Protein AF-A0A1J5PDI3-F1 (afdb_monomer_lite)

Radius of gyration: 13.69 Å; chains: 1; bounding box: 35×26×34 Å

Organism: NCBI:txid410659

pLDDT: mean 95.7, std 6.72, range [58.09, 98.56]

Structure (mmCIF, N/CA/C/O backbone):
data_AF-A0A1J5PDI3-F1
#
_entry.id   AF-A0A1J5PDI3-F1
#
loop_
_atom_site.group_PDB
_atom_site.id
_atom_site.type_symbol
_atom_site.label_atom_id
_atom_site.label_alt_id
_atom_site.label_comp_id
_atom_site.label_asym_id
_atom_site.label_entity_id
_atom_site.label_seq_id
_atom_site.pdbx_PDB_ins_code
_atom_site.Cartn_x
_atom_site.Cartn_y
_atom_site.Cartn_z
_atom_site.occupancy
_atom_site.B_iso_or_equiv
_atom_site.auth_seq_id
_atom_site.auth_comp_id
_atom_site.auth_asym_id
_atom_site.auth_atom_id
_atom_site.pdbx_PDB_model_num
ATOM 1 N N . MET A 1 1 ? -15.697 -6.635 2.456 1.00 95.19 1 MET A N 1
ATOM 2 C CA . MET A 1 1 ? -15.164 -6.202 3.769 1.00 95.19 1 MET A CA 1
ATOM 3 C C . MET A 1 1 ? -15.793 -4.923 4.309 1.00 95.19 1 MET A C 1
ATOM 5 O O . MET A 1 1 ? -16.230 -4.976 5.444 1.00 95.19 1 MET A O 1
ATOM 9 N N . ARG A 1 2 ? -15.937 -3.827 3.540 1.00 96.56 2 ARG A N 1
ATOM 10 C CA . ARG A 1 2 ? -16.518 -2.555 4.038 1.00 96.56 2 ARG A CA 1
ATOM 11 C C . ARG A 1 2 ? -17.779 -2.701 4.902 1.00 96.56 2 ARG A C 1
ATOM 13 O O . ARG A 1 2 ? -17.756 -2.286 6.052 1.00 96.56 2 ARG A O 1
ATOM 20 N N . ALA A 1 3 ? -18.847 -3.285 4.354 1.00 97.62 3 ALA A N 1
ATOM 21 C CA . ALA A 1 3 ? -20.126 -3.406 5.059 1.00 97.62 3 ALA A CA 1
ATOM 22 C C . ALA A 1 3 ? -20.000 -4.223 6.355 1.00 97.62 3 ALA A C 1
ATOM 24 O O . ALA A 1 3 ? -20.516 -3.823 7.391 1.00 97.62 3 ALA A O 1
ATOM 25 N N . PHE A 1 4 ? -19.248 -5.326 6.307 1.00 97.94 4 PHE A N 1
ATOM 26 C CA . PHE A 1 4 ? -18.963 -6.154 7.478 1.00 97.94 4 PHE A CA 1
ATOM 27 C C . PHE A 1 4 ? -18.209 -5.373 8.562 1.00 97.94 4 PHE A C 1
ATOM 29 O O . PHE A 1 4 ? -18.641 -5.349 9.707 1.00 97.94 4 PHE A O 1
ATOM 36 N N . SER A 1 5 ? -17.116 -4.696 8.202 1.00 98.12 5 SER A N 1
ATOM 37 C CA . SER A 1 5 ? -16.314 -3.901 9.139 1.00 98.12 5 SER A CA 1
ATOM 38 C C . SER A 1 5 ? -17.140 -2.799 9.804 1.00 98.12 5 SER A C 1
ATOM 40 O O . SER A 1 5 ? -17.087 -2.636 11.018 1.00 98.12 5 SER A O 1
ATOM 42 N N . GLN A 1 6 ? -17.967 -2.098 9.023 1.00 96.31 6 GLN A N 1
ATOM 43 C CA . GLN A 1 6 ? -18.870 -1.071 9.543 1.00 96.31 6 GLN A CA 1
ATOM 44 C C . GLN A 1 6 ? -19.907 -1.653 10.510 1.00 96.31 6 GLN A C 1
ATOM 46 O O . GLN A 1 6 ? -20.114 -1.089 11.581 1.00 96.31 6 GLN A O 1
ATOM 51 N N . ALA A 1 7 ? -20.515 -2.795 10.174 1.00 98.12 7 ALA A N 1
ATOM 52 C CA . ALA A 1 7 ? -21.453 -3.485 11.060 1.00 98.12 7 ALA A CA 1
ATOM 53 C C . ALA A 1 7 ? -20.786 -3.977 12.358 1.00 98.12 7 ALA A C 1
ATOM 55 O O . ALA A 1 7 ? -21.421 -3.997 13.406 1.00 98.12 7 ALA A O 1
ATOM 56 N N . ALA A 1 8 ? -19.501 -4.330 12.298 1.00 98.25 8 ALA A N 1
ATOM 57 C CA . ALA A 1 8 ? -18.698 -4.728 13.451 1.00 98.25 8 ALA A CA 1
ATOM 58 C C . ALA A 1 8 ? -18.131 -3.540 14.257 1.00 98.25 8 ALA A C 1
ATOM 60 O O . ALA A 1 8 ? -17.408 -3.759 15.226 1.00 98.25 8 ALA A O 1
ATOM 61 N N . GLY A 1 9 ? -18.424 -2.291 13.872 1.00 97.88 9 GLY A N 1
ATOM 62 C CA . GLY A 1 9 ? -17.942 -1.101 14.579 1.00 97.88 9 GLY A CA 1
ATOM 63 C C . GLY A 1 9 ? -16.440 -0.837 14.430 1.00 97.88 9 GLY A C 1
ATOM 64 O O . GLY A 1 9 ? -15.861 -0.151 15.268 1.00 97.88 9 GLY A O 1
ATOM 65 N N . VAL A 1 10 ? -15.800 -1.365 13.380 1.00 96.62 10 VAL A N 1
ATOM 66 C CA . VAL A 1 10 ? -14.371 -1.152 13.098 1.00 96.62 10 VAL A CA 1
ATOM 67 C C . VAL A 1 10 ? -14.161 -0.343 11.820 1.00 96.62 10 VAL A C 1
ATOM 69 O O . VAL A 1 10 ? -14.942 -0.414 10.866 1.00 96.62 10 VAL A O 1
ATOM 72 N N . GLU A 1 11 ? -13.080 0.434 11.783 1.00 95.31 11 GLU A N 1
ATOM 73 C CA . GLU A 1 11 ? -12.716 1.204 10.595 1.00 95.31 11 GLU A CA 1
ATOM 74 C C . GLU A 1 11 ? -12.301 0.279 9.443 1.00 95.31 11 GLU A C 1
ATOM 76 O O . GLU A 1 11 ? -11.640 -0.743 9.631 1.00 95.31 11 GLU A O 1
ATOM 81 N N . TYR A 1 12 ? -12.695 0.650 8.224 1.00 96.81 12 TYR A N 1
ATOM 82 C CA . TYR A 1 12 ? -12.314 -0.058 7.009 1.00 96.81 12 TYR A CA 1
ATOM 83 C C . TYR A 1 12 ? -11.536 0.851 6.067 1.00 96.81 12 TYR A C 1
ATOM 85 O O . TYR A 1 12 ? -12.091 1.795 5.493 1.00 96.81 12 TYR A O 1
ATOM 93 N N . ILE A 1 13 ? -10.277 0.488 5.837 1.00 97.31 13 ILE A N 1
ATOM 94 C CA . ILE A 1 13 ? -9.397 1.113 4.855 1.00 97.31 13 ILE A CA 1
ATOM 95 C C . ILE A 1 13 ? -9.286 0.173 3.650 1.00 97.31 13 ILE A C 1
ATOM 97 O O . ILE A 1 13 ? -9.002 -1.016 3.780 1.00 97.31 13 ILE A O 1
ATOM 101 N N . SER A 1 14 ? -9.553 0.695 2.455 1.00 97.31 14 SER A N 1
ATOM 102 C CA . SER A 1 14 ? -9.622 -0.103 1.230 1.00 97.31 14 SER A CA 1
ATOM 103 C C . SER A 1 14 ? -8.293 -0.071 0.482 1.00 97.31 14 SER A C 1
ATOM 105 O O . SER A 1 14 ? -8.091 0.838 -0.319 1.00 97.31 14 SER A O 1
ATOM 107 N N . ALA A 1 15 ? -7.440 -1.085 0.657 1.00 97.25 15 ALA A N 1
ATOM 108 C CA . ALA A 1 15 ? -6.184 -1.205 -0.099 1.00 97.25 15 ALA A CA 1
ATOM 109 C C . ALA A 1 15 ? -6.408 -1.149 -1.622 1.00 97.25 15 ALA A C 1
ATOM 111 O O . ALA A 1 15 ? -5.690 -0.452 -2.327 1.00 97.25 15 ALA A O 1
ATOM 112 N N . TRP A 1 16 ? -7.493 -1.758 -2.115 1.00 97.00 16 TRP A N 1
ATOM 113 C CA . TRP A 1 16 ? -7.885 -1.674 -3.527 1.00 97.00 16 TRP A CA 1
ATOM 114 C C . TRP A 1 16 ? -8.048 -0.234 -4.026 1.00 97.00 16 TRP A C 1
ATOM 116 O O . TRP A 1 16 ? -7.615 0.092 -5.115 1.00 97.00 16 TRP A O 1
ATOM 126 N N . ARG A 1 17 ? -8.641 0.656 -3.221 1.00 97.31 17 ARG A N 1
ATOM 127 C CA . ARG A 1 17 ? -8.846 2.060 -3.619 1.00 97.31 17 ARG A CA 1
ATOM 128 C C . ARG A 1 17 ? -7.598 2.918 -3.421 1.00 97.31 17 ARG A C 1
ATOM 130 O O . ARG A 1 17 ? -7.571 4.039 -3.903 1.00 97.31 17 ARG A O 1
ATOM 137 N N . ALA A 1 18 ? -6.622 2.426 -2.661 1.00 97.50 18 ALA A N 1
ATOM 138 C CA . ALA A 1 18 ? -5.315 3.060 -2.537 1.00 97.50 18 ALA A CA 1
ATOM 139 C C . ALA A 1 18 ? -4.400 2.684 -3.715 1.00 97.50 18 ALA A C 1
ATOM 141 O O . ALA A 1 18 ? -3.538 3.470 -4.082 1.00 97.50 18 ALA A O 1
ATOM 142 N N . LEU A 1 19 ? -4.595 1.497 -4.301 1.00 98.00 19 LEU A N 1
ATOM 143 C CA . LEU A 1 19 ? -3.773 0.961 -5.390 1.00 98.00 19 LEU A CA 1
ATOM 144 C C . LEU A 1 19 ? -4.438 1.047 -6.772 1.00 98.00 19 LEU A C 1
ATOM 146 O O . LEU A 1 19 ? -3.760 0.812 -7.767 1.00 98.00 19 LEU A O 1
ATOM 150 N N . CYS A 1 20 ? -5.734 1.350 -6.848 1.00 98.06 20 CYS A N 1
ATOM 151 C CA . CYS A 1 20 ? -6.496 1.383 -8.093 1.00 98.06 20 CYS A CA 1
ATOM 152 C C . CYS A 1 20 ? -7.480 2.556 -8.142 1.00 98.06 20 CYS A C 1
ATOM 154 O O . CYS A 1 20 ? -8.057 2.951 -7.122 1.00 98.06 20 CYS 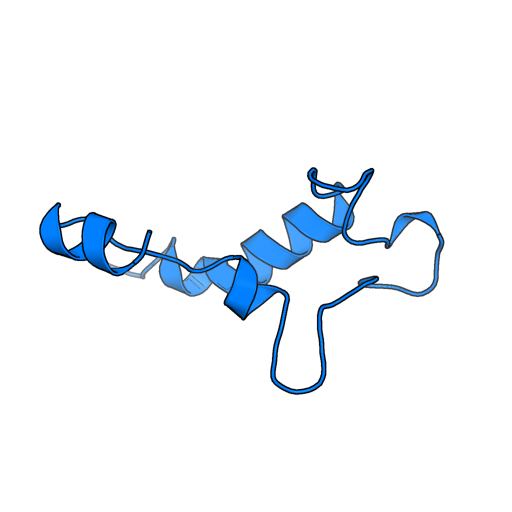A O 1
ATOM 156 N N . ASP A 1 21 ? -7.739 3.034 -9.354 1.00 96.56 21 ASP A N 1
ATOM 157 C CA . ASP A 1 21 ? -8.701 4.083 -9.678 1.00 96.56 21 ASP A CA 1
ATOM 158 C C . ASP A 1 21 ? -9.510 3.737 -10.948 1.00 96.56 21 ASP A C 1
ATOM 160 O O . ASP A 1 21 ? -9.714 2.564 -11.265 1.00 96.56 21 ASP A O 1
ATOM 164 N N . GLY A 1 22 ? -10.064 4.751 -11.623 1.00 98.00 22 GLY A N 1
ATOM 165 C CA . GLY A 1 22 ? -10.862 4.567 -12.837 1.00 98.00 22 GLY A CA 1
ATOM 166 C C . GLY A 1 22 ? -10.054 4.177 -14.078 1.00 98.00 22 GLY A C 1
ATOM 167 O O . GLY A 1 22 ? -10.651 3.705 -15.043 1.00 98.00 22 GLY A O 1
ATOM 168 N N . GLU A 1 23 ? -8.733 4.354 -14.062 1.00 97.56 23 GLU A N 1
ATOM 169 C CA . GLU A 1 23 ? -7.842 4.033 -15.183 1.00 97.56 23 GLU A CA 1
ATOM 170 C C . GLU A 1 23 ? -7.222 2.638 -15.048 1.00 97.56 23 GLU A C 1
ATOM 172 O O . GLU A 1 23 ? -6.821 2.031 -16.042 1.00 97.56 23 GLU A O 1
ATOM 177 N N . GLY A 1 24 ? -7.179 2.092 -13.832 1.00 97.50 24 GLY A N 1
ATOM 178 C CA . GLY A 1 24 ? -6.685 0.747 -13.573 1.00 97.50 24 GLY A CA 1
ATOM 179 C C . GLY A 1 24 ? -6.050 0.621 -12.196 1.00 97.50 24 GLY A C 1
ATOM 180 O O . GLY A 1 24 ? -6.440 1.302 -11.252 1.00 97.50 24 GLY A O 1
ATOM 181 N N . CYS A 1 25 ? -5.078 -0.282 -12.077 1.00 97.69 25 CYS A N 1
ATOM 182 C CA . CYS A 1 25 ? -4.312 -0.498 -10.852 1.00 97.69 25 CYS A CA 1
ATOM 183 C C . CYS A 1 25 ? -2.829 -0.207 -11.080 1.00 97.69 25 CYS A C 1
ATOM 185 O O . CYS A 1 25 ? -2.281 -0.480 -12.149 1.00 97.69 25 CYS A O 1
ATOM 187 N N . LEU A 1 26 ? -2.175 0.309 -10.045 1.00 97.56 26 LEU A N 1
ATOM 188 C CA . LEU A 1 26 ? -0.760 0.631 -10.050 1.00 97.56 26 LEU A CA 1
ATOM 189 C C . LEU A 1 26 ? 0.084 -0.638 -10.214 1.00 97.56 26 LEU A C 1
ATOM 191 O O . LEU A 1 26 ? -0.003 -1.563 -9.408 1.00 97.56 26 LEU A O 1
ATOM 195 N N . THR A 1 27 ? 0.934 -0.667 -11.239 1.00 97.12 27 THR A N 1
ATOM 196 C CA . THR A 1 27 ? 1.805 -1.822 -11.515 1.00 97.12 27 THR A CA 1
ATOM 197 C C . THR A 1 27 ? 3.221 -1.646 -10.968 1.00 97.12 27 THR A C 1
ATOM 199 O O . THR A 1 27 ? 3.877 -2.634 -10.649 1.00 97.12 27 THR A O 1
ATOM 202 N N . ARG A 1 28 ? 3.711 -0.401 -10.868 1.00 97.75 28 ARG A N 1
ATOM 203 C CA . ARG A 1 28 ? 5.038 -0.060 -10.329 1.00 97.75 28 ARG A CA 1
ATOM 204 C C . ARG A 1 28 ? 5.074 1.357 -9.754 1.00 97.75 28 ARG A C 1
ATOM 206 O O . ARG A 1 28 ? 4.334 2.216 -10.224 1.00 97.75 28 ARG A O 1
ATOM 213 N N . VAL A 1 29 ? 5.956 1.599 -8.786 1.00 97.81 29 VAL A N 1
ATOM 214 C CA . VAL A 1 29 ? 6.126 2.902 -8.102 1.00 97.81 29 VAL A CA 1
ATOM 215 C C . VAL A 1 29 ? 7.359 3.686 -8.571 1.00 97.81 29 VAL A C 1
ATOM 217 O O . VAL A 1 29 ? 7.592 4.804 -8.119 1.00 97.81 29 VAL A O 1
ATOM 220 N N . GLY A 1 30 ? 8.141 3.114 -9.488 1.00 97.25 30 GLY A N 1
ATOM 221 C CA . GLY A 1 30 ? 9.419 3.648 -9.955 1.00 97.25 30 GLY A CA 1
ATOM 222 C C . GLY A 1 30 ? 9.850 3.054 -11.304 1.00 97.25 30 GLY A C 1
ATOM 223 O O . GLY A 1 30 ? 9.064 2.354 -11.955 1.00 97.25 30 GLY A O 1
ATOM 224 N N . PRO A 1 31 ? 11.058 3.393 -11.790 1.00 97.56 31 PRO A N 1
ATOM 225 C CA . PRO A 1 31 ? 11.506 3.043 -13.136 1.00 97.56 31 PRO A CA 1
ATOM 226 C C . PRO A 1 31 ? 12.144 1.650 -13.254 1.00 97.56 31 PRO A C 1
ATOM 228 O O . PRO A 1 31 ? 12.387 1.210 -14.378 1.00 97.56 31 PRO A O 1
ATOM 231 N N . THR A 1 32 ? 12.454 0.970 -12.148 1.00 97.06 32 THR A N 1
ATOM 232 C CA . THR A 1 32 ? 13.201 -0.296 -12.156 1.00 97.06 32 THR A CA 1
ATOM 233 C C . THR A 1 32 ? 12.288 -1.515 -12.017 1.00 97.06 32 THR A C 1
ATOM 235 O O . THR A 1 32 ? 11.114 -1.401 -11.664 1.00 97.06 32 THR A O 1
ATOM 238 N N . ALA 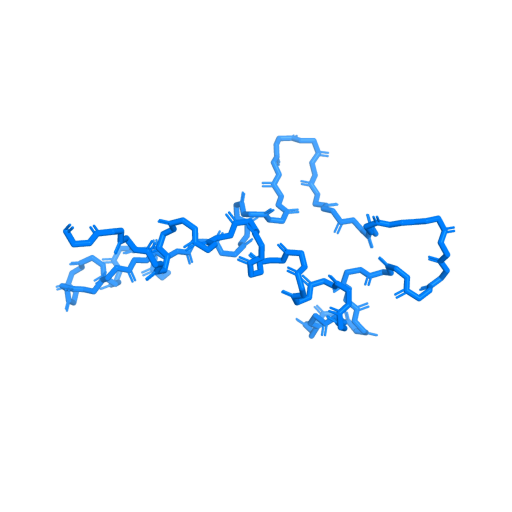A 1 33 ? 12.829 -2.704 -12.299 1.00 94.25 33 ALA A N 1
ATOM 239 C CA . ALA A 1 33 ? 12.106 -3.962 -12.110 1.00 94.25 33 ALA A CA 1
ATOM 240 C C . ALA A 1 33 ? 11.773 -4.237 -10.631 1.00 94.25 33 ALA A C 1
ATOM 242 O O . ALA A 1 33 ? 10.761 -4.872 -10.353 1.00 94.25 33 ALA A O 1
ATOM 243 N N . ASP A 1 34 ? 12.567 -3.709 -9.696 1.00 95.88 34 ASP A N 1
ATOM 244 C CA . ASP A 1 34 ? 12.352 -3.876 -8.252 1.00 95.88 34 ASP A CA 1
ATOM 245 C C . ASP A 1 34 ? 11.213 -2.988 -7.716 1.00 95.88 34 ASP A C 1
ATOM 247 O O . ASP A 1 34 ? 10.747 -3.170 -6.592 1.00 95.88 34 ASP A O 1
ATOM 251 N N . ASP A 1 35 ? 10.718 -2.049 -8.530 1.00 97.94 35 ASP A N 1
ATOM 252 C CA . ASP A 1 35 ? 9.643 -1.128 -8.157 1.00 97.94 35 ASP A CA 1
ATOM 253 C C . ASP A 1 35 ? 8.237 -1.677 -8.447 1.00 97.94 35 ASP A C 1
ATOM 255 O O . ASP A 1 35 ? 7.253 -0.939 -8.329 1.00 97.94 35 ASP A O 1
ATOM 259 N N . VAL A 1 36 ? 8.106 -2.942 -8.863 1.00 98.19 36 VAL A N 1
ATOM 260 C CA . VAL A 1 36 ? 6.797 -3.589 -9.056 1.00 98.19 36 VAL A CA 1
ATOM 261 C C . VAL A 1 36 ? 6.006 -3.611 -7.753 1.00 98.19 36 VAL A C 1
ATOM 263 O O . VAL A 1 36 ? 6.575 -3.767 -6.679 1.00 98.19 36 VAL A O 1
ATOM 266 N N . VAL A 1 37 ? 4.683 -3.456 -7.822 1.00 98.25 37 VAL A N 1
ATOM 267 C CA . VAL A 1 37 ? 3.826 -3.386 -6.620 1.00 98.25 37 VAL A CA 1
ATOM 268 C C . VAL A 1 37 ? 3.621 -4.756 -5.965 1.00 98.25 37 VAL A C 1
ATOM 270 O O . VAL A 1 37 ? 3.430 -4.824 -4.751 1.00 98.25 37 VAL A O 1
ATOM 273 N N . THR A 1 38 ? 3.687 -5.848 -6.731 1.00 97.94 38 THR A N 1
ATOM 274 C CA . THR A 1 38 ? 3.475 -7.214 -6.236 1.00 97.94 38 THR A CA 1
ATOM 275 C C . THR A 1 38 ? 4.650 -8.131 -6.566 1.00 97.94 38 THR A C 1
ATOM 277 O O . THR A 1 38 ? 5.288 -7.990 -7.606 1.00 97.94 38 THR A O 1
ATOM 280 N N . THR A 1 39 ? 4.932 -9.075 -5.669 1.00 97.19 39 THR A N 1
ATOM 281 C CA . THR A 1 39 ? 5.946 -10.127 -5.864 1.00 97.19 39 THR A CA 1
ATOM 282 C C . THR A 1 39 ? 5.384 -11.287 -6.687 1.00 97.19 39 THR A C 1
ATOM 284 O O . THR A 1 39 ? 6.080 -11.887 -7.501 1.00 97.19 39 THR A O 1
ATOM 287 N N . ASP A 1 40 ? 4.105 -11.596 -6.477 1.00 96.25 40 ASP A N 1
ATOM 288 C CA . ASP A 1 40 ? 3.336 -12.600 -7.207 1.00 96.25 40 ASP A CA 1
ATOM 289 C C . ASP A 1 40 ? 1.920 -12.059 -7.493 1.00 96.25 40 ASP A C 1
ATOM 291 O O . ASP A 1 40 ? 1.711 -10.846 -7.562 1.00 96.25 40 ASP A O 1
ATOM 295 N N . ILE A 1 41 ? 0.934 -12.935 -7.699 1.00 94.44 41 ILE A N 1
ATOM 296 C CA . ILE A 1 41 ? -0.448 -12.523 -7.989 1.00 94.44 41 ILE A CA 1
ATOM 297 C C . ILE A 1 41 ? -1.240 -12.061 -6.747 1.00 94.44 41 ILE A C 1
ATOM 299 O O . ILE A 1 41 ? -2.391 -11.655 -6.895 1.00 94.44 41 ILE A O 1
ATOM 303 N N . VAL A 1 42 ? -0.671 -12.136 -5.535 1.00 94.69 42 VAL A N 1
ATOM 304 C CA . VAL A 1 42 ? -1.350 -11.806 -4.265 1.00 94.69 42 VAL A CA 1
ATOM 305 C C . VAL A 1 42 ? -0.534 -10.864 -3.373 1.00 94.69 42 VAL A C 1
ATOM 307 O O . VAL A 1 42 ? -1.093 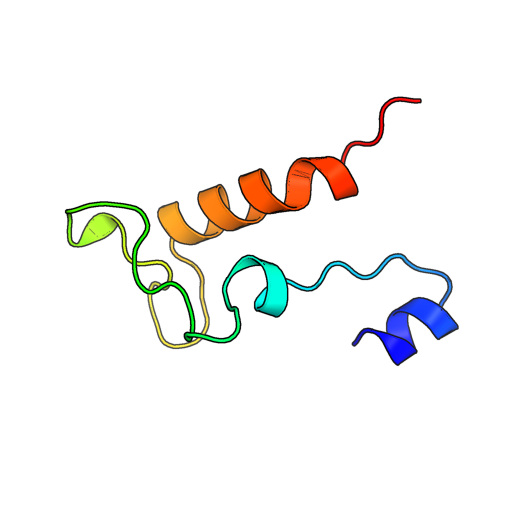-9.928 -2.801 1.00 94.69 42 VAL A O 1
ATOM 310 N N . HIS A 1 43 ? 0.765 -11.108 -3.206 1.00 98.25 43 HIS A N 1
ATOM 311 C CA . HIS A 1 43 ? 1.590 -10.444 -2.198 1.00 98.25 43 HIS A CA 1
ATOM 312 C C . HIS A 1 43 ? 2.187 -9.136 -2.712 1.00 98.25 43 HIS A C 1
ATOM 314 O O . HIS A 1 43 ? 2.764 -9.092 -3.798 1.00 98.25 43 HIS A O 1
ATOM 320 N N . LEU A 1 44 ? 2.111 -8.083 -1.894 1.00 98.56 44 LEU A N 1
ATOM 321 C CA . LEU A 1 44 ? 2.828 -6.837 -2.158 1.00 98.56 44 LEU A CA 1
ATOM 322 C C . LEU A 1 44 ? 4.338 -7.058 -2.041 1.00 98.56 44 LEU A C 1
ATOM 324 O O . LEU A 1 44 ? 4.800 -7.765 -1.145 1.00 98.56 44 LEU A O 1
ATOM 328 N N . SER A 1 45 ? 5.092 -6.407 -2.919 1.00 98.50 45 SER A N 1
ATOM 329 C CA . SER A 1 45 ? 6.535 -6.246 -2.751 1.00 98.50 45 SER A CA 1
ATOM 330 C C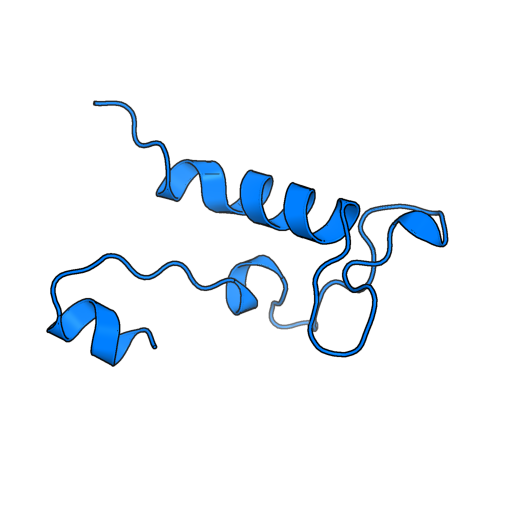 . SER A 1 45 ? 6.836 -5.259 -1.616 1.00 98.50 45 SER A C 1
ATOM 332 O O . SER A 1 45 ? 5.945 -4.561 -1.114 1.00 98.50 45 SER A O 1
ATOM 334 N N . ASP A 1 46 ? 8.112 -5.115 -1.262 1.00 98.19 46 ASP A N 1
ATOM 335 C CA . ASP A 1 46 ? 8.567 -4.059 -0.354 1.00 98.19 46 ASP A CA 1
ATOM 336 C C . ASP A 1 46 ? 8.156 -2.661 -0.843 1.00 98.19 46 ASP A C 1
ATOM 338 O O . ASP A 1 46 ? 7.709 -1.822 -0.056 1.00 98.19 46 ASP A O 1
ATOM 342 N N . ALA A 1 47 ? 8.284 -2.409 -2.148 1.00 98.31 47 ALA A N 1
ATOM 343 C CA . ALA A 1 47 ? 7.927 -1.139 -2.767 1.00 98.31 47 ALA A CA 1
ATOM 344 C C . ALA A 1 47 ? 6.407 -0.894 -2.717 1.00 98.31 47 ALA A C 1
ATOM 346 O O . ALA A 1 47 ? 5.964 0.184 -2.313 1.00 98.31 47 ALA A O 1
ATOM 347 N N . GLY A 1 48 ? 5.604 -1.916 -3.035 1.00 98.19 48 GLY A N 1
ATOM 348 C CA . GLY A 1 48 ? 4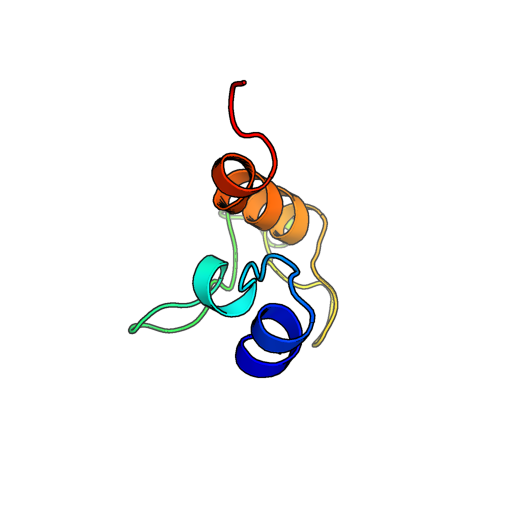.143 -1.849 -2.970 1.00 98.19 48 GLY A CA 1
ATOM 349 C C . GLY A 1 48 ? 3.609 -1.667 -1.547 1.00 98.19 48 GLY A C 1
ATOM 350 O O . GLY A 1 48 ? 2.701 -0.866 -1.325 1.00 98.19 48 GLY A O 1
ATOM 351 N N . SER A 1 49 ? 4.201 -2.353 -0.566 1.00 98.44 49 SER A N 1
ATOM 352 C CA . SER A 1 49 ? 3.835 -2.223 0.849 1.00 98.44 49 SER A CA 1
ATOM 353 C C . SER A 1 49 ? 4.141 -0.822 1.384 1.00 98.44 49 SER A C 1
ATOM 355 O O . SER A 1 49 ? 3.271 -0.188 1.988 1.00 98.44 49 SER A O 1
ATOM 357 N N . ARG A 1 50 ? 5.338 -0.283 1.092 1.00 98.44 50 ARG A N 1
ATOM 358 C CA . ARG A 1 50 ? 5.694 1.102 1.447 1.00 98.44 50 ARG A CA 1
ATOM 359 C C . ARG A 1 50 ? 4.722 2.101 0.833 1.00 98.44 50 ARG A C 1
ATOM 361 O O . ARG A 1 50 ? 4.213 2.953 1.556 1.00 98.44 50 ARG A O 1
ATOM 368 N N . PHE A 1 51 ? 4.429 1.970 -0.461 1.00 98.31 51 PHE A N 1
ATOM 369 C CA . PHE A 1 51 ? 3.467 2.840 -1.132 1.00 98.31 51 PHE A CA 1
ATOM 370 C C . PHE A 1 51 ? 2.101 2.798 -0.442 1.00 98.31 51 PHE A C 1
ATOM 372 O O . PHE A 1 51 ? 1.585 3.846 -0.064 1.00 98.31 51 PHE A O 1
ATOM 379 N N . LEU A 1 52 ? 1.552 1.602 -0.195 1.00 98.44 52 LEU A N 1
ATOM 380 C CA . LEU A 1 52 ? 0.250 1.453 0.452 1.00 98.44 52 LEU A CA 1
ATOM 381 C C . LEU A 1 52 ? 0.210 2.145 1.819 1.00 98.44 52 LEU A C 1
ATOM 383 O O . LEU A 1 52 ? -0.721 2.908 2.080 1.00 98.44 52 LEU A O 1
ATOM 387 N N . ILE A 1 53 ? 1.201 1.896 2.682 1.00 98.06 53 ILE A N 1
ATOM 388 C CA . ILE A 1 53 ? 1.259 2.510 4.014 1.00 98.06 53 ILE A CA 1
ATOM 389 C C . ILE A 1 53 ? 1.355 4.030 3.908 1.00 98.06 53 ILE A C 1
ATOM 391 O O . ILE A 1 53 ? 0.594 4.722 4.580 1.00 98.06 53 ILE A O 1
ATOM 395 N N . GLU A 1 54 ? 2.211 4.557 3.032 1.00 97.94 54 GLU A N 1
ATOM 396 C CA . GLU A 1 54 ? 2.330 6.001 2.820 1.00 97.94 54 GLU A CA 1
ATOM 397 C C . GLU A 1 54 ? 1.021 6.634 2.327 1.00 97.94 54 GLU A C 1
ATOM 399 O O . GLU A 1 54 ? 0.666 7.728 2.771 1.00 97.94 54 GLU A O 1
ATOM 404 N N . THR A 1 55 ? 0.259 5.937 1.480 1.00 97.56 55 THR A N 1
ATOM 405 C CA . THR A 1 55 ? -1.058 6.390 1.010 1.00 97.56 55 THR A CA 1
ATOM 406 C C . THR A 1 55 ? -2.101 6.407 2.129 1.00 97.56 55 THR A C 1
ATOM 408 O O . THR A 1 55 ? -2.914 7.329 2.195 1.00 97.56 55 THR A O 1
ATOM 411 N N . ILE A 1 56 ? -2.104 5.409 3.022 1.00 97.19 56 ILE A N 1
ATOM 412 C CA . ILE A 1 56 ? -3.153 5.260 4.048 1.00 97.19 56 ILE A CA 1
ATOM 413 C C . ILE A 1 56 ? -2.766 5.803 5.427 1.00 97.19 56 ILE A C 1
ATOM 415 O O . ILE A 1 56 ? -3.608 5.817 6.327 1.00 97.19 56 ILE A O 1
ATOM 419 N N . LYS A 1 57 ? -1.523 6.261 5.627 1.00 96.50 57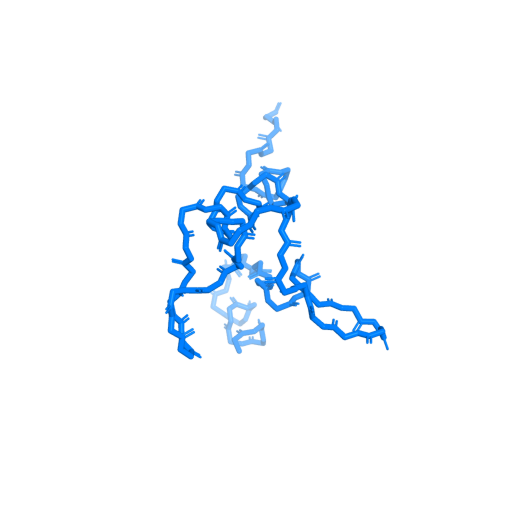 LYS A N 1
ATOM 420 C CA . LYS A 1 57 ? -1.009 6.685 6.942 1.00 96.50 57 LYS A CA 1
ATOM 421 C C . LYS A 1 57 ? -1.877 7.740 7.627 1.00 96.50 57 LYS A C 1
ATOM 423 O O . LYS A 1 57 ? -2.028 7.693 8.841 1.00 96.50 57 LYS A O 1
ATOM 428 N N . GLY A 1 58 ? -2.502 8.643 6.865 1.00 94.88 58 GLY A N 1
ATOM 429 C CA . GLY A 1 58 ? -3.410 9.661 7.410 1.00 94.88 58 GLY A CA 1
ATOM 430 C C . GLY A 1 58 ? -4.706 9.086 7.997 1.00 94.88 58 GLY A C 1
ATOM 431 O O . GLY A 1 58 ? -5.327 9.706 8.856 1.00 94.88 58 GLY A O 1
ATOM 432 N N . SER A 1 59 ? -5.113 7.890 7.565 1.00 93.31 59 SER A N 1
ATOM 433 C CA . SER A 1 59 ? -6.227 7.147 8.162 1.00 93.31 59 SER A CA 1
ATOM 434 C C . SER A 1 59 ? -5.798 6.337 9.387 1.00 93.31 59 SER A C 1
ATOM 436 O O . SER A 1 59 ? -6.610 6.145 10.281 1.00 93.31 59 SER A O 1
ATOM 438 N N . LEU A 1 60 ? -4.537 5.895 9.451 1.00 93.88 60 LEU A N 1
ATOM 439 C CA . LEU A 1 60 ? -4.001 5.113 10.573 1.00 93.88 60 LEU A CA 1
ATOM 440 C C . LEU A 1 60 ? -3.599 5.986 11.767 1.00 93.88 60 LEU A C 1
ATOM 442 O O . LEU A 1 60 ? -3.878 5.651 12.916 1.00 93.88 60 LEU A O 1
ATOM 446 N N . PHE A 1 61 ? -2.935 7.108 11.498 1.00 91.44 61 PHE A N 1
ATOM 447 C CA . PHE A 1 61 ? -2.354 7.981 12.509 1.00 91.44 61 PHE A CA 1
ATOM 448 C C . PHE A 1 61 ? -3.078 9.326 12.495 1.00 91.44 61 PHE A C 1
ATOM 450 O O . PHE A 1 61 ? -2.596 10.309 11.932 1.00 91.44 61 PHE A O 1
ATOM 457 N N . ARG A 1 62 ? -4.271 9.379 13.098 1.00 77.94 62 ARG A N 1
ATOM 458 C CA . ARG A 1 62 ? -4.944 10.662 13.333 1.00 77.94 62 ARG A CA 1
ATOM 459 C C . ARG A 1 62 ? -4.235 11.412 14.469 1.00 77.94 62 ARG A C 1
ATOM 461 O O . ARG A 1 62 ? -3.983 10.794 15.508 1.00 77.94 62 ARG A O 1
ATOM 468 N N . PRO A 1 63 ? -3.930 12.715 14.313 1.00 65.50 63 PRO A N 1
ATOM 469 C CA . PRO A 1 63 ? -3.558 13.547 15.451 1.00 65.50 63 PRO A CA 1
ATOM 470 C C . PRO A 1 63 ? -4.696 13.500 16.476 1.00 65.50 63 PRO A C 1
ATOM 472 O O . PRO A 1 63 ? -5.867 13.532 16.087 1.00 65.50 63 PRO A O 1
ATOM 475 N N . ARG A 1 64 ? -4.348 13.363 17.757 1.00 58.09 64 ARG A N 1
ATOM 476 C CA . ARG A 1 64 ? -5.316 13.504 18.851 1.00 58.09 64 ARG A CA 1
ATOM 477 C C . ARG A 1 64 ? -5.763 14.950 18.987 1.00 58.09 64 ARG A C 1
ATOM 479 O O . ARG A 1 64 ? -4.894 15.832 18.809 1.00 58.09 64 ARG A O 1
#

Foldseek 3Di:
DVVVCVVVVHDDDDLCPLQADPVGGNQADDDDPQRGQAPDPDHGHPNVVVSSCVSCVCVVDPDD

Sequence (64 aa):
MRAFSQAAGVEYISAWRALCDGEGCLTRVGPTADDVVTTDIVHLSDAGSRFLIETIKGSLFRPR

Secondary structure (DSSP, 8-state):
-HHHHHHTT-----HHHHHB-SS-B--BSSSSGGGBSBSSSSPBPHHHHHHHHHHHHHHHS---